Protein AF-Q04GG6-F1 (afdb_monomer_lite)

pLDDT: mean 87.74, std 11.29, range [48.94, 98.38]

InterPro domains:
  IPR039532 Transcriptional regulator TetR, C-terminal, Firmicutes type [PF14278] (41-110)

Foldseek 3Di:
DALVVVLVVDVADEQLRSQLRVLVVCLVCVVVLVVCVVVVVLVVQLVVQLVVLLVCLCSRNYPLVPDPLNPDSVSSSVLSNVSSVVSNVCSVVVVPDRSSVSSVVSCVVVVPD

Sequence (113 aa):
MSYLNLALNNRHIDFTQLMTAYFQIMGDHATETLLLIHAGLFDVLISAFRKVYVFLAQNSYIDSSRTVRGKNQYFANFMAGAVISTEVQWMKQGMEESPREMGIILKQLFRFS

Secondary structure (DSSP, 8-state):
--HHHHHHHSS---HHHHHHHHHHHHHHTHHHHHHHHHTT-HHHHHHHHHHHHHHHHHTTSSTTTTSTTTT-HHHHHHHHHHHHHHHHHHHHTT--S-HHHHHHHHHHHHT--

Structure (mmCIF, N/CA/C/O backbone):
data_AF-Q04GG6-F1
#
_entry.id   AF-Q04GG6-F1
#
loop_
_atom_site.group_PDB
_atom_site.id
_atom_site.type_symbol
_atom_site.label_atom_id
_atom_site.label_alt_id
_atom_site.label_comp_id
_atom_site.label_asym_id
_atom_site.label_entity_id
_atom_site.label_seq_id
_atom_site.pdbx_PDB_ins_code
_atom_site.Cartn_x
_atom_site.Cartn_y
_atom_site.Cartn_z
_atom_site.occupancy
_atom_site.B_iso_or_equiv
_atom_site.auth_seq_id
_atom_site.auth_comp_id
_atom_site.auth_asym_id
_atom_site.auth_atom_id
_atom_site.pdbx_PDB_model_num
ATOM 1 N N . MET A 1 1 ? -12.746 -3.748 -9.248 1.00 48.94 1 MET A N 1
ATOM 2 C CA . MET A 1 1 ? -11.695 -3.992 -10.273 1.00 48.94 1 MET A CA 1
ATOM 3 C C . MET A 1 1 ? -10.394 -4.268 -9.535 1.00 48.94 1 MET A C 1
ATOM 5 O O . MET A 1 1 ? -10.011 -3.409 -8.765 1.00 48.94 1 MET A O 1
ATOM 9 N N . SER A 1 2 ? -9.752 -5.433 -9.696 1.00 63.59 2 SER A N 1
ATOM 10 C CA . SER A 1 2 ? -8.482 -5.740 -9.003 1.00 63.59 2 SER A CA 1
ATOM 11 C C . SER A 1 2 ? -7.306 -4.957 -9.608 1.00 63.59 2 SER A C 1
ATOM 13 O O . SER A 1 2 ? -7.268 -4.769 -10.823 1.00 63.59 2 SER A O 1
ATOM 15 N N . TYR A 1 3 ? -6.314 -4.548 -8.809 1.00 68.44 3 TYR A N 1
ATOM 16 C CA . TYR A 1 3 ? -5.100 -3.887 -9.313 1.00 68.44 3 TYR A CA 1
ATOM 17 C C . TYR A 1 3 ? -4.263 -4.807 -10.224 1.00 68.44 3 TYR A C 1
ATOM 19 O O . TYR A 1 3 ? -3.545 -4.326 -11.098 1.00 68.44 3 TYR A O 1
ATOM 27 N N . LEU A 1 4 ? -4.445 -6.130 -10.114 1.00 67.69 4 LEU A N 1
ATOM 28 C CA . LEU A 1 4 ? -3.958 -7.108 -11.094 1.00 67.69 4 LEU A CA 1
ATOM 29 C C . LEU A 1 4 ? -4.609 -6.931 -12.475 1.00 67.69 4 LEU A C 1
ATOM 31 O O . LEU A 1 4 ? -3.919 -7.012 -13.484 1.00 67.69 4 LEU A O 1
ATOM 35 N N . ASN A 1 5 ? -5.915 -6.650 -12.540 1.00 67.50 5 ASN A N 1
ATOM 36 C CA . ASN A 1 5 ? -6.617 -6.471 -13.817 1.00 67.50 5 ASN A CA 1
ATOM 37 C C . ASN A 1 5 ? -6.161 -5.198 -14.529 1.00 67.50 5 ASN A C 1
ATOM 39 O O . ASN A 1 5 ? -6.049 -5.185 -15.751 1.00 67.50 5 ASN A O 1
ATOM 43 N N . LEU A 1 6 ? -5.869 -4.138 -13.771 1.00 64.06 6 LEU A N 1
ATOM 44 C CA . LEU A 1 6 ? -5.255 -2.941 -14.335 1.00 64.06 6 LEU A CA 1
ATOM 45 C C . LEU A 1 6 ? -3.904 -3.289 -14.967 1.00 64.06 6 LEU A C 1
ATOM 47 O O . LEU A 1 6 ? -3.674 -2.926 -16.119 1.00 64.06 6 LEU A O 1
ATOM 51 N N . ALA A 1 7 ? -3.046 -4.025 -14.249 1.00 61.06 7 ALA A N 1
ATOM 52 C CA . ALA A 1 7 ? -1.720 -4.413 -14.737 1.00 61.06 7 ALA A CA 1
ATOM 53 C C . ALA A 1 7 ? -1.765 -5.330 -15.962 1.00 61.06 7 ALA A C 1
ATOM 55 O O . ALA A 1 7 ? -0.908 -5.232 -16.826 1.00 61.06 7 ALA A O 1
ATOM 56 N N . LEU A 1 8 ? -2.769 -6.198 -16.072 1.00 66.38 8 LEU A N 1
ATOM 57 C CA . LEU A 1 8 ? -2.922 -7.064 -17.242 1.00 66.38 8 LEU A CA 1
ATOM 58 C C . LEU A 1 8 ? -3.427 -6.306 -18.479 1.00 66.38 8 LEU A C 1
ATOM 60 O O . LEU A 1 8 ? -3.106 -6.689 -19.602 1.00 66.38 8 LEU A O 1
ATOM 64 N N . ASN A 1 9 ? -4.189 -5.227 -18.287 1.00 67.06 9 ASN A N 1
ATOM 65 C CA . ASN A 1 9 ? -4.747 -4.434 -19.384 1.00 67.06 9 ASN A CA 1
ATOM 66 C C . ASN A 1 9 ? -3.792 -3.340 -19.892 1.00 67.06 9 ASN A C 1
ATOM 68 O O . ASN A 1 9 ? -3.879 -2.945 -21.053 1.00 67.06 9 ASN A O 1
ATOM 72 N N . ASN A 1 10 ? -2.866 -2.866 -19.054 1.00 61.09 10 ASN A N 1
ATOM 73 C CA . ASN A 1 10 ? -1.856 -1.871 -19.413 1.00 61.09 10 ASN A CA 1
ATOM 74 C C . ASN A 1 10 ? -0.466 -2.515 -19.459 1.00 61.09 10 ASN A C 1
ATOM 76 O O . ASN A 1 10 ? -0.045 -3.142 -18.498 1.00 61.09 10 ASN A O 1
ATOM 80 N N . ARG A 1 11 ? 0.302 -2.308 -20.541 1.00 67.44 11 ARG A N 1
ATOM 81 C CA . ARG A 1 11 ? 1.667 -2.872 -20.662 1.00 67.44 11 ARG A CA 1
ATOM 82 C C . ARG A 1 11 ? 2.638 -2.380 -19.581 1.00 67.44 11 ARG A C 1
ATOM 84 O O . ARG A 1 11 ? 3.682 -2.995 -19.403 1.00 67.44 11 ARG A O 1
ATOM 91 N N . HIS A 1 12 ? 2.308 -1.279 -18.909 1.00 77.94 12 HIS A N 1
ATOM 92 C CA . HIS A 1 12 ? 3.107 -0.679 -17.850 1.00 77.94 12 HIS A CA 1
ATOM 93 C C . HIS A 1 12 ? 2.222 0.173 -16.940 1.00 77.94 12 HIS A C 1
ATOM 95 O O . HIS A 1 12 ? 1.389 0.929 -17.442 1.00 77.94 12 HIS A O 1
ATOM 101 N N . ILE A 1 13 ? 2.400 0.059 -15.627 1.00 84.25 13 ILE A N 1
ATOM 102 C CA . ILE A 1 13 ? 1.686 0.839 -14.613 1.00 84.25 13 ILE A CA 1
ATOM 103 C C . ILE A 1 13 ? 2.702 1.554 -13.731 1.00 84.25 13 ILE A C 1
ATOM 105 O O . ILE A 1 13 ? 3.648 0.943 -13.230 1.00 84.25 13 ILE A O 1
ATOM 109 N N . ASP A 1 14 ? 2.497 2.853 -13.510 1.00 86.38 14 ASP A N 1
ATOM 110 C CA . ASP A 1 14 ? 3.330 3.596 -12.569 1.00 86.38 14 ASP A CA 1
ATOM 111 C C . ASP A 1 14 ? 2.971 3.267 -11.106 1.00 86.38 14 ASP A C 1
ATOM 113 O O . ASP A 1 14 ? 1.874 2.808 -10.778 1.00 86.38 14 ASP A O 1
ATOM 117 N N . PHE A 1 15 ? 3.907 3.500 -10.186 1.00 87.62 15 PHE A N 1
ATOM 118 C CA . PHE A 1 15 ? 3.712 3.139 -8.781 1.00 87.62 15 PHE A CA 1
ATOM 119 C C . PHE A 1 15 ? 2.504 3.841 -8.131 1.00 87.62 15 PHE A C 1
ATOM 121 O O . PHE A 1 15 ? 1.804 3.232 -7.320 1.00 87.62 15 PHE A O 1
ATOM 128 N N . THR A 1 16 ? 2.220 5.093 -8.504 1.00 92.00 16 THR A N 1
ATOM 129 C CA . THR A 1 16 ? 1.068 5.839 -7.980 1.00 92.00 16 THR A CA 1
ATOM 130 C C . THR A 1 16 ? -0.235 5.190 -8.426 1.00 92.00 16 THR A C 1
ATOM 132 O O . THR A 1 16 ? -1.133 5.018 -7.607 1.00 92.00 16 THR A O 1
ATOM 135 N N . GLN A 1 17 ? -0.350 4.800 -9.695 1.00 91.19 17 GLN A N 1
ATOM 136 C CA . GLN A 1 17 ? -1.523 4.108 -10.233 1.00 91.19 17 GLN A CA 1
ATOM 137 C C . GLN A 1 17 ? -1.748 2.757 -9.550 1.00 91.19 17 GLN A C 1
ATOM 139 O O . GLN A 1 17 ? -2.878 2.445 -9.168 1.00 91.19 17 GLN A O 1
ATOM 144 N N . LEU A 1 18 ? -0.677 1.981 -9.347 1.00 90.75 18 LEU A N 1
ATOM 145 C CA . LEU A 1 18 ? -0.749 0.705 -8.637 1.00 90.75 18 LEU A CA 1
ATOM 146 C C . LEU A 1 18 ? -1.296 0.896 -7.216 1.00 90.75 18 LEU A C 1
ATOM 148 O O . LEU A 1 18 ? -2.233 0.206 -6.818 1.00 90.75 18 LEU A O 1
ATOM 152 N N . MET A 1 19 ? -0.728 1.840 -6.463 1.00 94.38 19 MET A N 1
ATOM 153 C CA . MET A 1 19 ? -1.168 2.119 -5.096 1.00 94.38 19 MET A CA 1
ATOM 154 C C . MET A 1 19 ? -2.565 2.742 -5.054 1.00 94.38 19 MET A C 1
ATOM 156 O O . MET A 1 19 ? -3.357 2.376 -4.198 1.00 94.38 19 MET A O 1
ATOM 160 N N . THR A 1 20 ? -2.930 3.586 -6.019 1.00 95.12 20 THR A N 1
ATOM 161 C CA . THR A 1 20 ? -4.298 4.124 -6.122 1.00 95.12 20 THR A CA 1
ATOM 162 C C . THR A 1 20 ? -5.315 2.993 -6.238 1.00 95.12 20 THR A C 1
ATOM 164 O O . THR A 1 20 ? -6.297 2.954 -5.502 1.00 95.12 20 THR A O 1
ATOM 167 N N . ALA A 1 21 ? -5.063 2.034 -7.130 1.00 93.25 21 ALA A N 1
ATOM 168 C CA . ALA A 1 21 ? -5.939 0.883 -7.296 1.00 93.25 21 ALA A CA 1
ATOM 169 C C . ALA A 1 21 ? -5.971 -0.006 -6.048 1.00 93.25 21 ALA A C 1
ATOM 171 O O . ALA A 1 21 ? -7.035 -0.486 -5.664 1.00 93.25 21 ALA A O 1
ATOM 172 N N . TYR A 1 22 ? -4.815 -0.208 -5.413 1.00 94.88 22 TYR A N 1
ATOM 173 C CA . TYR A 1 22 ? -4.703 -0.961 -4.171 1.00 94.88 22 TYR A CA 1
ATOM 174 C C . TYR A 1 22 ? -5.569 -0.364 -3.054 1.00 94.88 22 TYR A C 1
ATOM 176 O O . TYR A 1 22 ? -6.439 -1.053 -2.529 1.00 94.88 22 TYR A O 1
ATOM 184 N N . PHE A 1 23 ? -5.376 0.920 -2.741 1.00 96.81 23 PHE A N 1
ATOM 185 C CA . PHE A 1 23 ? -6.108 1.607 -1.676 1.00 96.81 23 PHE A CA 1
ATOM 186 C C . PHE A 1 23 ? -7.602 1.730 -1.983 1.00 96.81 23 PHE A C 1
ATOM 188 O O . PHE A 1 23 ? -8.404 1.667 -1.060 1.00 96.81 23 PHE A O 1
ATOM 195 N N . GLN A 1 24 ? -7.999 1.817 -3.258 1.00 96.31 24 GLN A N 1
ATOM 196 C CA . GLN A 1 24 ? -9.414 1.762 -3.629 1.00 96.31 24 GLN A CA 1
ATOM 197 C C . GLN A 1 24 ? -10.043 0.427 -3.210 1.00 96.31 24 GLN A C 1
ATOM 199 O O . GLN A 1 24 ? -11.052 0.415 -2.518 1.00 96.31 24 GLN A O 1
ATOM 204 N N . ILE A 1 25 ? -9.425 -0.697 -3.586 1.00 94.31 25 ILE A N 1
ATOM 205 C CA . ILE A 1 25 ? -9.947 -2.035 -3.264 1.00 94.31 25 ILE A CA 1
ATOM 206 C C . ILE A 1 25 ? -9.946 -2.271 -1.757 1.00 94.31 25 ILE A C 1
ATOM 208 O O . ILE A 1 25 ? -10.891 -2.841 -1.226 1.00 94.31 25 ILE A O 1
ATOM 212 N N . MET A 1 26 ? -8.886 -1.852 -1.070 1.00 94.88 26 MET A N 1
ATOM 213 C CA . MET A 1 26 ? -8.804 -2.021 0.376 1.00 94.88 26 MET A CA 1
ATOM 214 C C . MET A 1 26 ? -9.822 -1.145 1.103 1.00 94.88 26 MET A C 1
ATOM 216 O O . MET A 1 26 ? -10.424 -1.612 2.061 1.00 94.88 26 MET A O 1
ATOM 220 N N . GLY A 1 27 ? -10.092 0.068 0.614 1.00 95.94 27 GLY A N 1
ATOM 221 C CA . GLY A 1 27 ? -11.171 0.907 1.132 1.00 95.94 27 GLY A CA 1
ATOM 222 C C . GLY A 1 27 ? -12.552 0.275 0.950 1.00 95.94 27 GLY A C 1
ATOM 223 O O . GLY A 1 27 ? -13.334 0.231 1.898 1.00 95.94 27 GLY A O 1
ATOM 224 N N . ASP A 1 28 ? -12.815 -0.309 -0.225 1.00 95.81 28 ASP A N 1
ATOM 225 C CA . ASP A 1 28 ? -14.067 -1.025 -0.518 1.00 95.81 28 ASP A CA 1
ATOM 226 C C . ASP A 1 28 ? -14.275 -2.259 0.394 1.00 95.81 28 ASP A C 1
ATOM 228 O O . ASP A 1 28 ? -15.405 -2.710 0.575 1.00 95.81 28 ASP A O 1
ATOM 232 N N . HIS A 1 29 ? -13.195 -2.791 0.984 1.00 95.06 29 HIS A N 1
ATOM 233 C CA . HIS A 1 29 ? -13.179 -3.974 1.855 1.00 95.06 29 HIS A CA 1
ATOM 234 C C . HIS A 1 29 ? -12.608 -3.692 3.256 1.00 95.06 29 HIS A C 1
ATOM 236 O O . HIS A 1 29 ? -12.086 -4.589 3.923 1.00 95.06 29 HIS A O 1
ATOM 242 N N . ALA A 1 30 ? -12.672 -2.440 3.724 1.00 95.56 30 ALA A N 1
ATOM 243 C CA . ALA A 1 30 ? -11.977 -2.027 4.944 1.00 95.56 30 ALA A CA 1
ATOM 244 C C . ALA A 1 30 ? -12.447 -2.799 6.188 1.00 95.56 30 ALA A C 1
ATOM 246 O O . ALA A 1 30 ? -11.647 -3.116 7.070 1.00 95.56 30 ALA A O 1
ATOM 247 N N . THR A 1 31 ? -13.736 -3.147 6.254 1.00 94.88 31 THR A N 1
ATOM 248 C CA . THR A 1 31 ? -14.299 -3.895 7.388 1.00 94.88 31 THR A CA 1
ATOM 249 C C . THR A 1 31 ? -13.740 -5.315 7.433 1.00 94.88 31 THR A C 1
ATOM 251 O O . THR A 1 31 ? -13.278 -5.766 8.481 1.00 94.88 31 THR A O 1
ATOM 254 N N . GLU A 1 32 ? -13.720 -6.011 6.299 1.00 94.88 32 GLU A N 1
ATOM 255 C CA . GLU A 1 32 ? -13.152 -7.349 6.164 1.00 94.88 32 GLU A CA 1
ATOM 256 C C . GLU A 1 32 ? -11.651 -7.347 6.454 1.00 94.88 32 GLU A C 1
ATOM 258 O O . GLU A 1 32 ? -11.164 -8.200 7.199 1.00 94.88 32 GLU A O 1
ATOM 263 N N . THR A 1 33 ? -10.917 -6.363 5.934 1.00 93.44 33 THR A N 1
ATOM 264 C CA . THR A 1 33 ? -9.481 -6.239 6.189 1.00 93.44 33 THR A CA 1
ATOM 265 C C . THR A 1 33 ? -9.189 -6.023 7.675 1.00 93.44 33 THR A C 1
ATOM 267 O O . THR A 1 33 ? -8.334 -6.711 8.240 1.00 93.44 33 THR A O 1
ATOM 270 N N . LEU A 1 34 ? -9.927 -5.139 8.354 1.00 94.25 34 LEU A N 1
ATOM 271 C CA . LEU A 1 34 ? -9.781 -4.924 9.798 1.00 94.25 34 LEU A CA 1
ATOM 272 C C . LEU A 1 34 ? -10.131 -6.174 10.617 1.00 94.25 34 LEU A C 1
ATOM 274 O O . LEU A 1 34 ? -9.440 -6.472 11.594 1.00 94.25 34 LEU A O 1
ATOM 278 N N . LEU A 1 35 ? -11.141 -6.949 10.206 1.00 96.00 35 LEU A N 1
ATOM 279 C CA . LEU A 1 35 ? -11.466 -8.233 10.836 1.00 96.00 35 LEU A CA 1
ATOM 280 C C . LEU A 1 35 ? -10.310 -9.235 10.722 1.00 96.00 35 LEU A C 1
ATOM 282 O O . LEU A 1 35 ? -9.957 -9.869 11.717 1.00 96.00 35 LEU A O 1
ATOM 286 N N . LEU A 1 36 ? -9.682 -9.351 9.547 1.00 94.62 36 LEU A N 1
ATOM 287 C CA . LEU A 1 36 ? -8.508 -10.212 9.357 1.00 94.62 36 LEU A CA 1
ATOM 288 C C . LEU A 1 36 ? -7.346 -9.787 10.265 1.00 94.62 36 LEU A C 1
ATOM 290 O O . LEU A 1 36 ? -6.685 -10.634 10.869 1.00 94.62 36 LEU A O 1
ATOM 294 N N . ILE A 1 37 ? -7.121 -8.480 10.416 1.00 93.19 37 ILE A N 1
ATOM 295 C CA . ILE A 1 3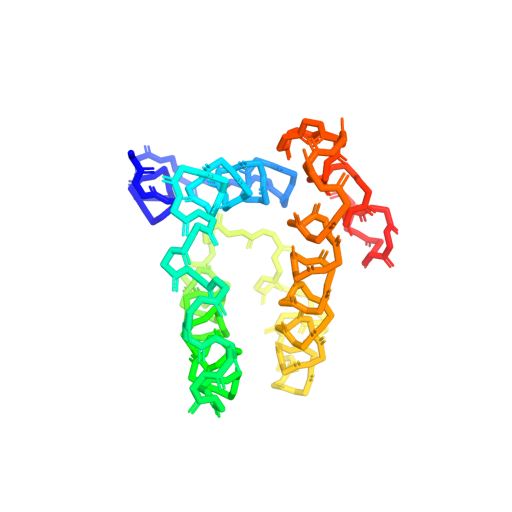7 ? -6.085 -7.939 11.305 1.00 93.19 37 ILE A CA 1
ATOM 296 C C . ILE A 1 37 ? -6.384 -8.292 12.765 1.00 93.19 37 ILE A C 1
ATOM 298 O O . ILE A 1 37 ? -5.496 -8.772 13.470 1.00 93.19 37 ILE A O 1
ATOM 302 N N . HIS A 1 38 ? -7.627 -8.110 13.218 1.00 94.25 38 HIS A N 1
ATOM 303 C CA . HIS A 1 38 ? -8.041 -8.469 14.578 1.00 94.25 38 HIS A CA 1
ATOM 304 C C . HIS A 1 38 ? -7.960 -9.977 14.846 1.00 94.25 38 HIS A C 1
ATOM 306 O O . HIS A 1 38 ? -7.689 -10.383 15.974 1.00 94.25 38 HIS A O 1
ATOM 312 N N . ALA A 1 39 ? -8.120 -10.805 13.813 1.00 96.56 39 ALA A N 1
ATOM 313 C CA . ALA A 1 39 ? -7.921 -12.250 13.882 1.00 96.56 39 ALA A CA 1
ATOM 314 C C . ALA A 1 39 ? -6.436 -12.676 13.883 1.00 96.56 39 ALA A C 1
ATOM 316 O O . ALA A 1 39 ? -6.143 -13.870 13.862 1.00 96.56 39 ALA A O 1
ATOM 317 N N . GLY A 1 40 ? -5.487 -11.731 13.888 1.00 95.12 40 GLY A N 1
ATOM 318 C CA . GLY A 1 40 ? -4.051 -12.021 13.886 1.00 95.12 40 GLY A CA 1
ATOM 319 C C . GLY A 1 40 ? -3.492 -12.408 12.514 1.00 95.12 40 GLY A C 1
ATOM 320 O O . GLY A 1 40 ? -2.371 -12.902 12.426 1.00 95.12 40 GLY A O 1
ATOM 321 N N . LEU A 1 41 ? -4.230 -12.167 11.425 1.00 96.62 41 LEU A N 1
ATOM 322 C CA . LEU A 1 41 ? -3.839 -12.550 10.061 1.00 96.62 41 LEU A CA 1
ATOM 323 C C . LEU A 1 41 ? -3.035 -11.459 9.335 1.00 96.62 41 LEU A C 1
ATOM 325 O O . LEU A 1 41 ? -3.000 -11.404 8.106 1.00 96.62 41 LEU A O 1
ATOM 329 N N . PHE A 1 42 ? -2.345 -10.600 10.086 1.00 94.12 42 PHE A N 1
ATOM 330 C CA . PHE A 1 42 ? -1.530 -9.513 9.539 1.00 94.12 42 PHE A CA 1
ATOM 331 C C . PHE A 1 42 ? -0.429 -10.024 8.590 1.00 94.12 42 PHE A C 1
ATOM 333 O O . PHE A 1 42 ? -0.259 -9.507 7.485 1.00 94.12 42 PHE A O 1
ATOM 340 N N . ASP A 1 43 ? 0.252 -11.112 8.962 1.00 94.88 43 ASP A N 1
ATOM 341 C CA . ASP A 1 43 ? 1.293 -11.734 8.130 1.00 94.88 43 ASP A CA 1
ATOM 342 C C . ASP A 1 43 ? 0.745 -12.312 6.817 1.00 94.88 43 ASP A C 1
ATOM 344 O O . ASP A 1 43 ? 1.463 -12.384 5.810 1.00 94.88 43 ASP A O 1
ATOM 348 N N . VAL A 1 44 ? -0.536 -12.701 6.796 1.00 94.94 44 VAL A N 1
ATOM 349 C CA . VAL A 1 44 ? -1.218 -13.164 5.581 1.00 94.94 44 VAL A CA 1
ATOM 350 C C . VAL A 1 44 ? -1.404 -12.000 4.613 1.00 94.94 44 VAL A C 1
ATOM 352 O O . VAL A 1 44 ? -1.094 -12.157 3.431 1.00 94.94 44 VAL A O 1
ATOM 355 N N . LEU A 1 45 ? -1.823 -10.829 5.104 1.00 94.44 45 LEU A N 1
ATOM 356 C CA . LEU A 1 45 ? -1.969 -9.615 4.293 1.00 94.44 45 LEU A CA 1
ATOM 357 C C . LEU A 1 45 ? -0.623 -9.168 3.707 1.00 94.44 45 LEU A C 1
ATOM 359 O O . LEU A 1 45 ? -0.515 -8.977 2.493 1.00 94.44 45 LEU A O 1
ATOM 363 N N . ILE A 1 46 ? 0.433 -9.123 4.531 1.00 95.31 46 ILE A N 1
ATOM 364 C CA . ILE A 1 46 ? 1.803 -8.832 4.068 1.00 95.31 46 ILE A CA 1
ATOM 365 C C . ILE A 1 46 ? 2.225 -9.822 2.985 1.00 95.31 46 ILE A C 1
ATOM 367 O O . ILE A 1 46 ? 2.726 -9.433 1.926 1.00 95.31 46 ILE A O 1
ATOM 371 N N . SER A 1 47 ? 2.026 -11.117 3.232 1.00 94.56 47 SER A N 1
ATOM 372 C CA . SER A 1 47 ? 2.424 -12.164 2.295 1.00 94.56 47 SER A CA 1
ATOM 373 C C . SER A 1 47 ? 1.657 -12.085 0.977 1.00 94.56 47 SER A C 1
ATOM 375 O O . SER A 1 47 ? 2.256 -12.297 -0.080 1.00 94.56 47 SER A O 1
ATOM 377 N N . ALA A 1 48 ? 0.360 -11.779 1.023 1.00 93.06 48 ALA A N 1
ATOM 378 C CA . ALA A 1 48 ? -0.484 -11.622 -0.154 1.00 93.06 48 ALA A CA 1
ATOM 379 C C . ALA A 1 48 ? -0.033 -10.425 -0.998 1.00 93.06 48 ALA A C 1
ATOM 381 O O . ALA A 1 48 ? 0.286 -10.604 -2.177 1.00 93.06 48 ALA A O 1
ATOM 382 N N . PHE A 1 49 ? 0.099 -9.244 -0.386 1.00 94.00 49 PHE A N 1
ATOM 383 C CA . PHE A 1 49 ? 0.588 -8.047 -1.069 1.00 94.00 49 PHE A CA 1
ATOM 384 C C . PHE A 1 49 ? 1.959 -8.288 -1.702 1.00 94.00 49 PHE A C 1
ATOM 386 O O . PHE A 1 49 ? 2.163 -8.038 -2.892 1.00 94.00 49 PHE A O 1
ATOM 393 N N . ARG A 1 50 ? 2.897 -8.848 -0.929 1.00 93.06 50 ARG A N 1
ATOM 394 C CA . ARG A 1 50 ? 4.255 -9.121 -1.400 1.00 93.06 50 ARG A CA 1
ATOM 395 C C . ARG A 1 50 ? 4.264 -10.024 -2.627 1.00 93.06 50 ARG A C 1
ATOM 397 O O . ARG A 1 50 ? 4.997 -9.742 -3.573 1.00 93.06 50 ARG A O 1
ATOM 404 N N . LYS A 1 51 ? 3.486 -11.112 -2.613 1.00 91.94 51 LYS A N 1
ATOM 405 C CA . LYS A 1 51 ? 3.406 -12.043 -3.749 1.00 91.94 51 LYS A CA 1
ATOM 406 C C . LYS A 1 51 ? 2.973 -11.314 -5.016 1.00 91.94 51 LYS A C 1
ATOM 408 O O . LYS A 1 51 ? 3.596 -11.506 -6.057 1.00 91.94 51 LYS A O 1
ATOM 413 N N . VAL A 1 52 ? 1.965 -10.448 -4.918 1.00 89.88 52 VAL A N 1
ATOM 414 C CA . VAL A 1 52 ? 1.500 -9.686 -6.078 1.00 89.88 52 VAL A CA 1
ATOM 415 C C . VAL A 1 52 ? 2.534 -8.654 -6.523 1.00 89.88 52 VAL A C 1
ATOM 417 O O . VAL A 1 52 ? 2.852 -8.592 -7.706 1.00 89.88 52 VAL A O 1
ATOM 420 N N . TYR A 1 53 ? 3.122 -7.891 -5.601 1.00 88.38 53 TYR A N 1
ATOM 421 C CA . TYR A 1 53 ? 4.160 -6.916 -5.938 1.00 88.38 53 TYR A CA 1
ATOM 422 C C . TYR A 1 53 ? 5.358 -7.565 -6.652 1.00 88.38 53 TYR A C 1
ATOM 424 O O . TYR A 1 53 ? 5.805 -7.075 -7.689 1.00 88.38 53 TYR A O 1
ATOM 432 N N . VAL A 1 54 ? 5.851 -8.698 -6.138 1.00 88.50 54 VAL A N 1
ATOM 433 C CA . VAL A 1 54 ? 6.953 -9.451 -6.759 1.00 88.50 54 VAL A CA 1
ATOM 434 C C . VAL A 1 54 ? 6.558 -9.957 -8.143 1.00 88.50 54 VAL A C 1
ATOM 436 O O . VAL A 1 54 ? 7.350 -9.829 -9.074 1.00 88.50 54 VAL A O 1
ATOM 439 N N . PHE A 1 55 ? 5.338 -10.476 -8.303 1.00 87.81 55 PHE A N 1
ATOM 440 C CA . PHE A 1 55 ? 4.831 -10.901 -9.606 1.00 87.81 55 PHE A CA 1
ATOM 441 C C . PHE A 1 55 ? 4.822 -9.744 -10.616 1.00 87.81 55 PHE A C 1
ATOM 443 O O . PHE A 1 55 ? 5.330 -9.895 -11.729 1.00 87.81 55 PHE A O 1
ATOM 450 N N . LEU A 1 56 ? 4.304 -8.577 -10.224 1.00 85.75 56 LEU A N 1
ATOM 451 C CA . LEU A 1 56 ? 4.256 -7.392 -11.082 1.00 85.75 56 LEU A CA 1
ATOM 452 C C . LEU A 1 56 ? 5.659 -6.901 -11.458 1.00 85.75 56 LEU A C 1
ATOM 454 O O . LEU A 1 56 ? 5.912 -6.581 -12.620 1.00 85.75 56 LEU A O 1
ATOM 458 N N . ALA A 1 57 ? 6.585 -6.899 -10.497 1.00 83.94 57 ALA A N 1
ATOM 459 C CA . ALA A 1 57 ? 7.975 -6.522 -10.719 1.00 83.94 57 ALA A CA 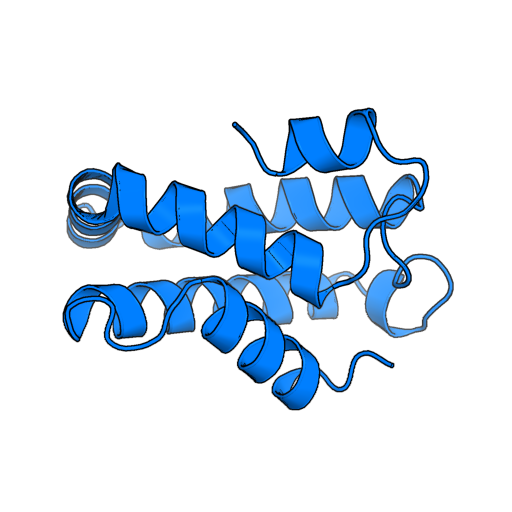1
ATOM 460 C C . ALA A 1 57 ? 8.686 -7.485 -11.681 1.00 83.94 57 ALA A C 1
ATOM 462 O O . ALA A 1 57 ? 9.305 -7.049 -12.646 1.00 83.94 57 ALA A O 1
ATOM 463 N N . GLN A 1 58 ? 8.592 -8.798 -11.462 1.00 84.50 58 GLN A N 1
ATOM 464 C CA . GLN A 1 58 ? 9.279 -9.797 -12.291 1.00 84.50 58 GLN A CA 1
ATOM 465 C C . GLN A 1 58 ? 8.794 -9.792 -13.744 1.00 84.50 58 GLN A C 1
ATOM 467 O O . GLN A 1 58 ? 9.591 -9.982 -14.659 1.00 84.50 58 GLN A O 1
ATOM 472 N N . ASN A 1 59 ? 7.508 -9.515 -13.958 1.00 84.38 59 ASN A N 1
ATOM 473 C CA . ASN A 1 59 ? 6.910 -9.447 -15.290 1.00 84.38 59 ASN A CA 1
ATOM 474 C C . ASN A 1 59 ? 7.005 -8.052 -15.934 1.00 84.38 59 ASN A C 1
ATOM 476 O O . ASN A 1 59 ? 6.450 -7.836 -17.005 1.00 84.38 59 ASN A O 1
ATOM 480 N N . SER A 1 60 ? 7.742 -7.114 -15.323 1.00 80.75 60 SER A N 1
ATOM 481 C CA . SER A 1 60 ? 7.937 -5.744 -15.826 1.00 80.75 60 SER A CA 1
ATOM 482 C C . SER A 1 60 ? 6.645 -4.942 -16.020 1.00 80.75 60 SER A C 1
ATOM 484 O O . SER A 1 60 ? 6.623 -4.017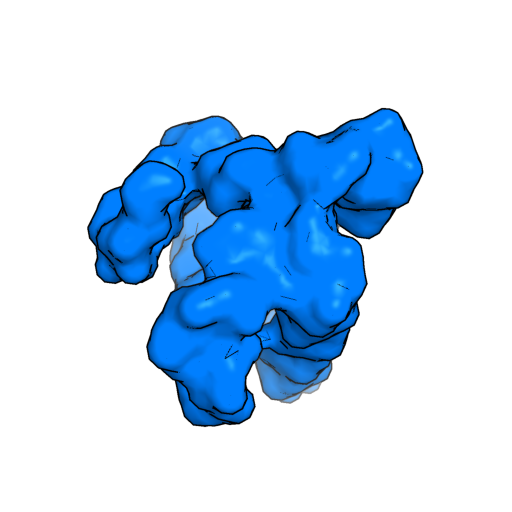 -16.822 1.00 80.75 60 SER A O 1
ATOM 486 N N . TYR A 1 61 ? 5.592 -5.251 -15.256 1.00 81.06 61 TYR A N 1
ATOM 487 C CA . TYR A 1 61 ? 4.374 -4.433 -15.224 1.00 81.06 61 TYR A CA 1
ATOM 488 C C . TYR A 1 61 ? 4.567 -3.123 -14.448 1.00 81.06 61 TYR A C 1
ATOM 490 O O . TYR A 1 61 ? 3.738 -2.225 -14.554 1.00 81.06 61 TYR A O 1
ATOM 498 N N . ILE A 1 62 ? 5.638 -3.025 -13.652 1.00 78.12 62 ILE A N 1
ATOM 499 C CA . ILE A 1 62 ? 6.028 -1.836 -12.890 1.00 78.12 62 ILE A CA 1
ATOM 500 C C . ILE A 1 62 ? 7.529 -1.560 -13.043 1.00 78.12 62 ILE A C 1
ATOM 502 O O . ILE A 1 62 ? 8.336 -2.491 -13.153 1.00 78.12 62 ILE A O 1
ATOM 506 N N . ASP A 1 63 ? 7.915 -0.282 -12.964 1.00 71.75 63 ASP A N 1
ATOM 507 C CA . ASP A 1 63 ? 9.296 0.230 -13.099 1.00 71.75 63 ASP A CA 1
ATOM 508 C C . ASP A 1 63 ? 10.219 -0.094 -11.905 1.00 71.75 63 ASP A C 1
ATOM 510 O O . ASP A 1 63 ? 11.044 0.702 -11.460 1.00 71.75 63 ASP A O 1
ATOM 514 N N . SER A 1 64 ? 10.110 -1.300 -11.352 1.00 69.38 64 SER A N 1
ATOM 515 C CA . SER A 1 64 ? 11.011 -1.786 -10.308 1.00 69.38 64 SER A CA 1
ATOM 516 C C . SER A 1 64 ? 11.965 -2.869 -10.816 1.00 69.38 64 SER A C 1
ATOM 518 O O . SER A 1 64 ? 13.074 -2.968 -10.288 1.00 69.38 64 SER A O 1
ATOM 52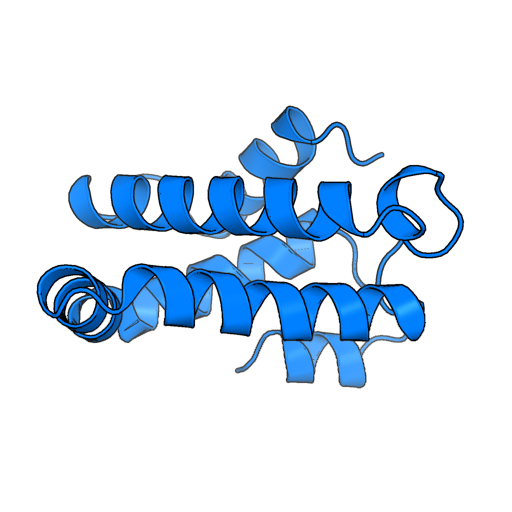0 N N . SER A 1 65 ? 11.616 -3.607 -11.880 1.00 62.62 65 SER A N 1
ATOM 521 C CA . SER A 1 65 ? 12.315 -4.825 -12.344 1.00 62.62 65 SER A CA 1
ATOM 522 C C . SER A 1 65 ? 13.811 -4.642 -12.638 1.00 62.62 65 SER A C 1
ATOM 524 O O . SER A 1 65 ? 14.627 -5.537 -12.399 1.00 62.62 65 SER A O 1
ATOM 526 N N . ARG A 1 66 ? 14.198 -3.456 -13.123 1.00 66.12 66 ARG A N 1
ATOM 527 C CA . ARG A 1 66 ? 15.587 -3.124 -13.490 1.00 66.12 66 ARG A CA 1
ATOM 528 C C . ARG A 1 66 ? 16.376 -2.440 -12.374 1.00 66.12 66 ARG A C 1
ATOM 530 O O . ARG A 1 66 ? 17.582 -2.257 -12.510 1.00 66.12 66 ARG A O 1
ATOM 537 N N . THR A 1 67 ? 15.725 -2.089 -11.270 1.00 73.62 67 THR A N 1
ATOM 538 C CA . THR A 1 67 ? 16.345 -1.356 -10.160 1.00 73.62 67 THR A CA 1
ATOM 539 C C . THR A 1 67 ? 16.980 -2.305 -9.139 1.00 73.62 67 THR A C 1
ATOM 541 O O . THR A 1 67 ? 16.552 -3.449 -8.977 1.00 73.62 67 THR A O 1
ATOM 544 N N . VAL A 1 68 ? 17.973 -1.816 -8.381 1.00 74.69 68 VAL A N 1
ATOM 545 C CA . VAL A 1 68 ? 18.557 -2.550 -7.234 1.00 74.69 68 VAL A CA 1
ATOM 546 C C . VAL A 1 68 ? 17.468 -2.961 -6.237 1.00 74.69 68 VAL A C 1
ATOM 548 O O . VAL A 1 68 ? 17.518 -4.044 -5.662 1.00 74.69 68 VAL A O 1
ATOM 551 N N . ARG A 1 69 ? 16.44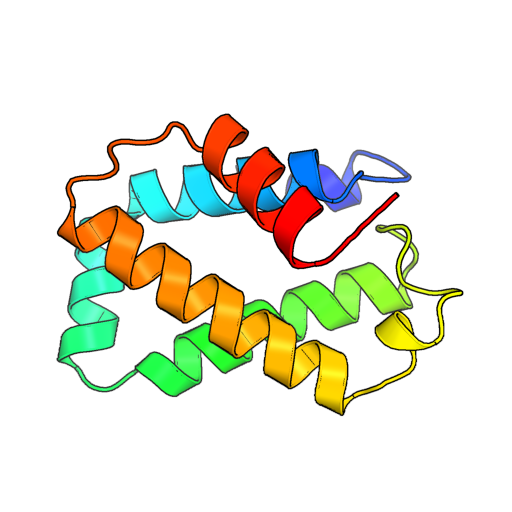6 -2.114 -6.081 1.00 76.25 69 ARG A N 1
ATOM 552 C CA . ARG A 1 69 ? 15.281 -2.352 -5.228 1.00 76.25 69 ARG A CA 1
ATOM 553 C C . ARG A 1 69 ? 14.425 -3.518 -5.715 1.00 76.25 69 ARG A C 1
ATOM 555 O O . ARG A 1 69 ? 14.129 -4.405 -4.926 1.00 76.25 69 ARG A O 1
ATOM 562 N N . GLY A 1 70 ? 14.061 -3.560 -6.997 1.00 71.88 70 GLY A N 1
ATOM 563 C CA . GLY A 1 70 ? 13.216 -4.638 -7.527 1.00 71.88 70 GLY A CA 1
ATOM 564 C C . GLY A 1 70 ? 13.903 -6.001 -7.589 1.00 71.88 70 GLY A C 1
ATOM 565 O O . GLY A 1 70 ? 13.221 -7.019 -7.550 1.00 71.88 70 GLY A O 1
ATOM 566 N N . LYS A 1 71 ? 15.241 -6.042 -7.610 1.00 74.38 71 LYS A N 1
ATOM 567 C CA . LYS A 1 71 ? 16.017 -7.291 -7.504 1.00 74.38 71 LYS A CA 1
ATOM 568 C C . LYS A 1 71 ? 16.262 -7.745 -6.060 1.00 74.38 71 LYS A C 1
ATOM 570 O O . LYS A 1 71 ? 16.747 -8.853 -5.848 1.00 74.38 71 LYS A O 1
ATOM 575 N N . ASN A 1 72 ? 15.954 -6.913 -5.064 1.00 83.19 72 ASN A N 1
ATOM 576 C CA . ASN A 1 72 ? 16.229 -7.207 -3.662 1.00 83.19 72 ASN A CA 1
ATOM 577 C C . ASN A 1 72 ? 14.991 -7.794 -2.962 1.00 83.19 72 ASN A C 1
ATOM 579 O O . ASN A 1 72 ? 14.010 -7.100 -2.700 1.00 83.19 72 ASN A O 1
ATOM 583 N N . GLN A 1 73 ? 15.067 -9.072 -2.585 1.00 79.69 73 GLN A N 1
ATOM 584 C CA . GLN A 1 73 ? 13.988 -9.770 -1.875 1.00 79.69 73 GLN A CA 1
ATOM 585 C C . GLN A 1 73 ? 13.615 -9.135 -0.523 1.00 79.69 73 GLN A C 1
ATOM 587 O O . GLN A 1 73 ? 12.447 -9.150 -0.135 1.00 79.69 73 GLN A O 1
ATOM 592 N N . TYR A 1 74 ? 14.577 -8.528 0.178 1.00 88.12 74 TYR A N 1
ATOM 593 C CA . TYR A 1 74 ? 14.324 -7.834 1.441 1.00 88.12 74 TYR A CA 1
ATOM 594 C C . TYR A 1 74 ? 13.596 -6.511 1.221 1.00 88.12 74 TYR A C 1
ATOM 596 O O . TYR A 1 74 ? 12.796 -6.112 2.062 1.00 88.12 74 TYR A O 1
ATOM 604 N N . PHE A 1 75 ? 13.806 -5.861 0.073 1.00 88.56 75 PHE A N 1
ATOM 605 C CA . PHE A 1 75 ? 13.061 -4.655 -0.276 1.00 88.56 75 PHE A CA 1
ATOM 606 C C . PHE A 1 75 ? 11.577 -4.957 -0.507 1.00 88.56 75 PHE A C 1
ATOM 608 O O . PHE A 1 75 ? 10.728 -4.199 -0.049 1.00 88.56 75 PHE A O 1
ATOM 615 N N . ALA A 1 76 ? 11.249 -6.085 -1.145 1.00 89.25 76 ALA A N 1
ATOM 616 C CA . ALA A 1 76 ? 9.858 -6.512 -1.299 1.00 89.25 76 ALA A CA 1
ATOM 617 C C . ALA A 1 76 ? 9.177 -6.780 0.058 1.00 89.25 76 ALA A C 1
ATOM 619 O O . ALA A 1 76 ? 8.027 -6.390 0.247 1.00 89.25 76 ALA A O 1
ATOM 620 N N . ASN A 1 77 ? 9.885 -7.394 1.016 1.00 91.50 77 ASN A N 1
ATOM 621 C CA . ASN A 1 77 ? 9.379 -7.581 2.384 1.00 91.50 77 ASN A CA 1
ATOM 622 C C . ASN A 1 77 ? 9.189 -6.239 3.110 1.00 91.50 77 ASN A C 1
ATOM 624 O O . ASN A 1 77 ? 8.140 -6.007 3.703 1.00 91.50 77 ASN A O 1
ATOM 628 N N . PHE A 1 78 ? 10.191 -5.357 3.041 1.00 92.00 78 PHE A N 1
ATOM 629 C CA . PHE A 1 78 ? 10.148 -4.025 3.646 1.00 92.00 78 PHE A CA 1
ATOM 630 C C . PHE A 1 78 ? 8.970 -3.203 3.114 1.00 92.00 78 PHE A C 1
ATOM 632 O O . PHE A 1 78 ? 8.196 -2.659 3.895 1.00 92.00 78 PHE A O 1
ATOM 639 N N . MET A 1 79 ? 8.800 -3.164 1.789 1.00 91.75 79 MET A N 1
ATOM 640 C CA . MET A 1 79 ? 7.683 -2.469 1.161 1.00 91.75 79 MET A CA 1
ATOM 641 C C . MET A 1 79 ? 6.344 -3.054 1.593 1.00 91.75 79 MET A C 1
ATOM 643 O O . MET A 1 79 ? 5.454 -2.291 1.940 1.00 91.75 79 MET A O 1
ATOM 647 N N . ALA A 1 80 ? 6.195 -4.380 1.583 1.00 94.69 80 ALA A N 1
ATOM 648 C CA . ALA A 1 80 ? 4.940 -5.011 1.973 1.00 94.69 80 ALA A CA 1
ATOM 649 C C . ALA A 1 80 ? 4.561 -4.667 3.418 1.00 94.69 80 ALA A C 1
ATOM 651 O O . ALA A 1 80 ? 3.435 -4.253 3.666 1.00 94.69 80 ALA A O 1
ATOM 652 N N . GLY A 1 81 ? 5.510 -4.759 4.355 1.00 95.81 81 GLY A N 1
ATOM 653 C CA . GLY A 1 81 ? 5.273 -4.369 5.746 1.00 95.81 81 GLY A CA 1
ATOM 654 C C . GLY A 1 81 ? 4.862 -2.903 5.877 1.00 95.81 81 GLY A C 1
ATOM 655 O O . GLY A 1 81 ? 3.871 -2.602 6.538 1.00 95.81 81 GLY A O 1
ATOM 656 N N . ALA A 1 82 ? 5.576 -2.003 5.196 1.00 95.94 82 ALA A N 1
ATOM 657 C CA . ALA A 1 82 ? 5.259 -0.580 5.193 1.00 95.94 82 ALA A CA 1
ATOM 658 C C . ALA A 1 82 ? 3.861 -0.303 4.613 1.00 95.94 82 ALA A C 1
ATOM 660 O O . ALA A 1 82 ? 3.048 0.307 5.300 1.00 95.94 82 ALA A O 1
ATOM 661 N N . VAL A 1 83 ? 3.538 -0.814 3.420 1.00 96.75 83 VAL A N 1
ATOM 662 C CA . VAL A 1 83 ? 2.231 -0.596 2.773 1.00 96.75 83 VAL A CA 1
ATOM 663 C C . VAL A 1 83 ? 1.083 -1.120 3.633 1.00 96.75 83 VAL A C 1
ATOM 665 O O . VAL A 1 83 ? 0.147 -0.366 3.881 1.00 96.75 83 VAL A O 1
ATOM 668 N N . ILE A 1 84 ? 1.174 -2.355 4.144 1.00 96.88 84 ILE A N 1
ATOM 669 C CA . ILE A 1 84 ? 0.122 -2.913 5.004 1.00 96.88 84 ILE A CA 1
ATOM 670 C C . ILE A 1 84 ? -0.012 -2.094 6.291 1.00 96.88 84 ILE A C 1
ATOM 672 O O . ILE A 1 84 ? -1.119 -1.750 6.683 1.00 96.88 84 ILE A O 1
ATOM 676 N N . SER A 1 85 ? 1.091 -1.721 6.948 1.00 96.62 85 SER A N 1
ATOM 677 C CA . SER A 1 85 ? 1.010 -0.910 8.173 1.00 96.62 85 SER A CA 1
ATOM 678 C C . SER A 1 85 ? 0.351 0.455 7.936 1.00 96.62 85 SER A C 1
ATOM 680 O O . SER A 1 85 ? -0.468 0.894 8.744 1.00 96.62 85 SER A O 1
ATOM 682 N N . THR A 1 86 ? 0.654 1.088 6.800 1.00 97.56 86 THR A N 1
ATOM 683 C CA . THR A 1 86 ? 0.061 2.358 6.383 1.00 97.56 86 THR A CA 1
ATOM 684 C C . THR A 1 86 ? -1.423 2.203 6.067 1.00 97.56 86 THR A C 1
ATOM 686 O O . THR A 1 86 ? -2.219 3.027 6.498 1.00 97.56 86 THR A O 1
ATOM 689 N N . GLU A 1 87 ? -1.813 1.137 5.373 1.00 96.88 87 GLU A N 1
ATOM 690 C CA . GLU A 1 87 ? -3.214 0.805 5.113 1.00 96.88 87 GLU A CA 1
ATOM 691 C C . GLU A 1 87 ? -4.012 0.634 6.410 1.00 96.88 87 GLU A C 1
ATOM 693 O O . GLU A 1 87 ? -5.082 1.221 6.549 1.00 96.88 87 GLU A O 1
ATOM 698 N N . VAL A 1 88 ? -3.481 -0.108 7.389 1.00 96.06 88 VAL A N 1
ATOM 699 C CA . VAL A 1 88 ? -4.153 -0.286 8.686 1.00 96.06 88 VAL A CA 1
ATOM 700 C C . VAL A 1 88 ? -4.357 1.052 9.387 1.00 96.06 88 VAL A C 1
ATOM 702 O O . VAL A 1 88 ? -5.420 1.295 9.957 1.00 96.06 88 VAL A O 1
ATOM 705 N N . GLN A 1 89 ? -3.339 1.914 9.377 1.00 96.50 89 GLN A N 1
ATOM 706 C CA . GLN A 1 89 ? -3.443 3.240 9.974 1.00 96.50 89 GLN A CA 1
ATOM 707 C C . GLN A 1 89 ? -4.495 4.091 9.252 1.00 96.50 89 GLN A C 1
ATOM 709 O O . GLN A 1 89 ? -5.376 4.637 9.912 1.00 96.50 89 GLN A O 1
ATOM 714 N N . TRP A 1 90 ? -4.444 4.128 7.922 1.00 97.75 90 TRP A N 1
ATOM 715 C CA . TRP A 1 90 ? -5.393 4.841 7.069 1.00 97.75 90 TRP A CA 1
ATOM 716 C C . TRP A 1 90 ? -6.840 4.398 7.330 1.00 97.75 90 TRP A C 1
ATOM 718 O O . TRP A 1 90 ? -7.708 5.231 7.578 1.00 97.75 90 TRP A O 1
ATOM 728 N N . MET A 1 91 ? -7.099 3.088 7.411 1.00 96.75 91 MET A N 1
ATOM 729 C CA . MET A 1 91 ? -8.423 2.552 7.758 1.00 96.75 91 MET A CA 1
ATOM 730 C C . MET A 1 91 ? -8.877 2.956 9.163 1.00 96.75 91 MET A C 1
ATOM 732 O O . MET A 1 91 ? -10.024 3.356 9.352 1.00 96.75 91 MET A O 1
ATOM 736 N N . LYS A 1 92 ? -7.988 2.876 10.162 1.00 94.12 92 LYS A N 1
ATOM 737 C CA . LYS A 1 92 ? -8.303 3.253 11.553 1.00 94.12 92 LYS A CA 1
ATOM 738 C C . LYS A 1 92 ? -8.612 4.739 11.714 1.00 94.12 92 LYS A C 1
ATOM 740 O O . LYS A 1 92 ? -9.335 5.099 12.638 1.00 94.12 92 LYS A O 1
ATOM 745 N N . GLN A 1 93 ? -8.069 5.577 10.838 1.00 96.00 93 GLN A N 1
ATOM 746 C CA . GLN A 1 93 ? -8.335 7.014 10.795 1.00 96.00 93 GLN A CA 1
ATOM 747 C C . GLN A 1 93 ? -9.588 7.358 9.976 1.00 96.00 93 GLN A C 1
ATOM 749 O O . GLN A 1 93 ? -9.938 8.522 9.862 1.00 96.00 93 GLN A O 1
ATOM 754 N N . GLY A 1 94 ? -10.310 6.364 9.449 1.00 96.44 94 GLY A N 1
ATOM 755 C CA . GLY A 1 94 ? -11.524 6.602 8.668 1.00 96.44 94 GLY A CA 1
ATOM 756 C C . GLY A 1 94 ? -11.257 6.919 7.198 1.00 96.44 94 GLY A C 1
ATOM 757 O O . GLY A 1 94 ? -12.142 7.452 6.537 1.00 96.44 94 GLY A O 1
ATOM 758 N N . MET A 1 95 ? -10.076 6.549 6.688 1.00 97.12 95 MET A N 1
ATOM 759 C CA . MET A 1 95 ? -9.675 6.722 5.291 1.00 97.12 95 MET A CA 1
ATOM 760 C C . MET A 1 95 ? -9.697 8.196 4.850 1.00 97.12 95 MET A C 1
ATOM 762 O O . MET A 1 95 ? -10.298 8.528 3.831 1.00 97.12 95 MET A O 1
ATOM 766 N N . GLU A 1 96 ? -9.075 9.079 5.643 1.00 97.12 96 GLU A N 1
ATOM 767 C CA . GLU A 1 96 ? -9.095 10.537 5.427 1.00 97.12 96 GLU A CA 1
ATOM 768 C C . GLU A 1 96 ? -8.521 10.933 4.059 1.00 97.12 96 GLU A C 1
ATOM 770 O O . GLU A 1 96 ? -9.132 11.720 3.333 1.00 97.12 96 GLU A O 1
ATOM 775 N N . GLU A 1 97 ? -7.373 10.368 3.678 1.00 98.38 97 GLU A N 1
ATOM 776 C CA . GLU A 1 97 ? -6.802 10.553 2.348 1.00 98.38 97 GLU A CA 1
ATOM 777 C C . GLU A 1 97 ? -7.529 9.711 1.295 1.00 98.38 97 GLU A C 1
ATOM 779 O O . GLU A 1 97 ? -7.832 8.533 1.490 1.00 98.38 97 GLU A O 1
ATOM 784 N N . SER A 1 98 ? -7.717 10.271 0.101 1.00 98.00 98 SER A N 1
ATOM 785 C CA . SER A 1 98 ? -8.190 9.499 -1.045 1.00 98.00 98 SER A CA 1
ATOM 786 C C . SER A 1 98 ? -7.172 8.422 -1.459 1.00 98.00 98 SER A C 1
ATOM 788 O O . SER A 1 98 ? -5.959 8.597 -1.290 1.00 98.00 98 SER A O 1
ATOM 790 N N . PRO A 1 99 ? -7.607 7.337 -2.130 1.00 97.75 99 PRO A N 1
ATOM 791 C CA . PRO A 1 99 ? -6.691 6.323 -2.656 1.00 97.75 99 PRO A CA 1
ATOM 792 C C . PRO A 1 99 ? -5.566 6.893 -3.532 1.00 97.75 99 PRO A C 1
ATOM 794 O O . PRO A 1 99 ? -4.433 6.407 -3.514 1.00 97.75 99 PRO A O 1
ATOM 797 N N . ARG A 1 100 ? -5.855 7.962 -4.284 1.00 97.06 100 ARG A N 1
ATOM 798 C CA . ARG A 1 100 ? -4.860 8.646 -5.116 1.00 97.06 100 ARG A CA 1
ATOM 799 C C . ARG A 1 100 ? -3.817 9.379 -4.277 1.00 97.06 100 ARG A C 1
ATOM 801 O O . ARG A 1 100 ? -2.634 9.334 -4.614 1.00 97.06 100 ARG A O 1
ATOM 808 N N . GLU A 1 101 ? -4.236 10.054 -3.211 1.00 98.00 101 GLU A N 1
ATOM 809 C CA . GLU A 1 101 ? -3.326 10.726 -2.279 1.00 98.00 101 GLU A CA 1
ATOM 810 C C . GLU A 1 101 ? -2.424 9.715 -1.577 1.00 98.00 101 GLU A C 1
ATOM 812 O O . GLU A 1 101 ? -1.207 9.901 -1.578 1.00 98.00 101 GLU A O 1
ATOM 817 N N . MET A 1 102 ? -2.974 8.583 -1.127 1.00 98.12 102 MET A N 1
ATOM 818 C CA . MET A 1 102 ? -2.180 7.480 -0.576 1.00 98.12 102 MET A CA 1
ATOM 819 C C . MET A 1 102 ? -1.137 6.964 -1.571 1.00 98.12 102 MET A C 1
ATOM 821 O O . MET A 1 102 ? 0.028 6.761 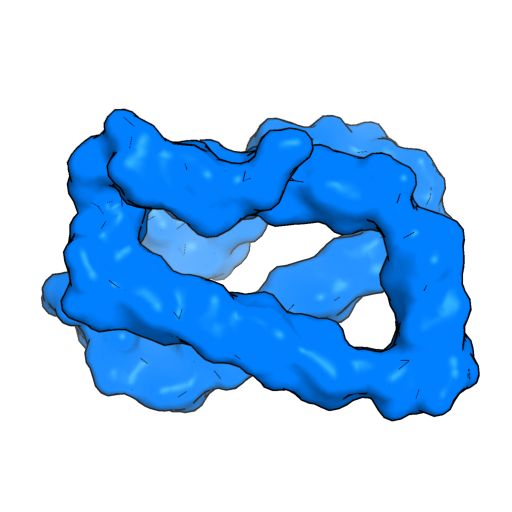-1.216 1.00 98.12 102 MET A O 1
ATOM 825 N N . GLY A 1 103 ? -1.509 6.829 -2.847 1.00 95.88 103 GLY A N 1
ATOM 826 C CA . GLY A 1 103 ? -0.561 6.467 -3.897 1.00 95.88 103 GLY A CA 1
ATOM 827 C C . GLY A 1 103 ? 0.578 7.477 -4.075 1.00 95.88 103 GLY A C 1
ATOM 828 O O . GLY A 1 103 ? 1.732 7.078 -4.246 1.00 95.88 103 GLY A O 1
ATOM 829 N N . ILE A 1 104 ? 0.285 8.777 -3.988 1.00 95.88 104 ILE A N 1
ATOM 830 C CA . ILE A 1 104 ? 1.294 9.844 -4.069 1.00 95.88 104 ILE A CA 1
ATOM 831 C C . ILE A 1 104 ? 2.212 9.825 -2.839 1.00 95.88 104 ILE A C 1
ATOM 833 O O . ILE A 1 104 ? 3.434 9.885 -3.000 1.00 95.88 104 ILE A O 1
ATOM 837 N N . ILE A 1 105 ? 1.649 9.699 -1.634 1.00 96.62 105 ILE A N 1
ATOM 838 C CA . ILE A 1 105 ? 2.401 9.635 -0.371 1.00 96.62 105 ILE A CA 1
ATOM 839 C C . ILE A 1 105 ? 3.396 8.474 -0.415 1.00 96.62 105 ILE A C 1
ATOM 841 O O . ILE A 1 105 ? 4.594 8.663 -0.194 1.00 96.62 105 ILE A O 1
ATOM 845 N N . LEU A 1 106 ? 2.937 7.275 -0.780 1.00 94.88 106 LEU A N 1
ATOM 846 C CA . LEU A 1 106 ? 3.813 6.109 -0.855 1.00 94.88 106 LEU A CA 1
ATOM 847 C C . LEU A 1 106 ? 4.869 6.251 -1.955 1.00 94.88 106 LEU A C 1
ATOM 849 O O . LEU A 1 106 ? 6.022 5.872 -1.735 1.00 94.88 106 LEU A O 1
ATOM 853 N N . LYS A 1 107 ? 4.531 6.833 -3.117 1.00 92.44 107 LYS A N 1
ATOM 854 C CA . LYS A 1 107 ? 5.524 7.125 -4.166 1.00 92.44 107 LYS A CA 1
ATOM 855 C C . LYS A 1 107 ? 6.671 7.976 -3.610 1.00 92.44 107 LYS A C 1
ATOM 857 O O . LYS A 1 107 ? 7.839 7.666 -3.865 1.00 92.44 107 LYS A O 1
ATOM 862 N N . GLN A 1 108 ? 6.348 9.010 -2.834 1.00 92.06 108 GLN A N 1
ATOM 863 C CA . GLN A 1 108 ? 7.329 9.904 -2.217 1.00 92.06 108 GLN A CA 1
ATOM 864 C C . GLN A 1 108 ? 8.162 9.193 -1.143 1.00 92.06 108 GLN A C 1
ATOM 866 O O . GLN A 1 108 ? 9.393 9.257 -1.192 1.00 92.06 108 GLN A O 1
ATOM 871 N N . LEU A 1 109 ? 7.520 8.463 -0.224 1.00 91.25 109 LEU A N 1
ATOM 872 C CA . LEU A 1 109 ? 8.199 7.732 0.854 1.00 91.25 109 LEU A CA 1
ATOM 873 C C . LEU A 1 109 ? 9.188 6.698 0.312 1.00 91.25 109 LEU A C 1
ATOM 875 O O . LEU A 1 109 ? 10.333 6.620 0.764 1.00 91.25 109 LEU A O 1
ATOM 879 N N . PHE A 1 110 ? 8.784 5.945 -0.710 1.00 88.62 110 PHE A N 1
ATOM 880 C CA . PHE A 1 110 ? 9.662 4.968 -1.345 1.00 88.62 110 PHE A CA 1
ATOM 881 C C . PHE A 1 110 ? 10.622 5.584 -2.360 1.00 88.62 110 PHE A C 1
ATOM 883 O O . PHE A 1 110 ? 11.521 4.886 -2.823 1.00 88.62 110 PHE A O 1
ATOM 890 N N . ARG A 1 111 ? 10.509 6.878 -2.685 1.00 84.38 111 ARG A N 1
ATOM 891 C CA . ARG A 1 111 ? 11.309 7.555 -3.718 1.00 84.38 111 ARG A CA 1
ATOM 892 C C . ARG A 1 111 ? 11.259 6.806 -5.053 1.00 84.38 111 ARG A C 1
ATOM 894 O O . ARG A 1 111 ? 12.308 6.453 -5.596 1.00 84.38 111 ARG A O 1
ATOM 901 N N . PHE A 1 112 ? 10.063 6.470 -5.525 1.00 77.69 112 PHE A N 1
ATOM 902 C CA . PHE A 1 112 ? 9.877 6.028 -6.908 1.00 77.69 112 PHE A CA 1
ATOM 903 C C . PHE A 1 112 ? 9.878 7.258 -7.822 1.00 77.69 112 PHE A C 1
ATOM 905 O O . PHE A 1 112 ? 9.204 8.243 -7.520 1.00 77.69 112 PHE A O 1
ATOM 912 N N . SER A 1 113 ? 10.668 7.211 -8.896 1.00 61.25 113 SER A N 1
ATOM 913 C CA . SER A 1 113 ? 10.728 8.238 -9.948 1.00 61.25 113 SER A CA 1
ATOM 914 C C . SER A 1 113 ? 9.481 8.195 -10.819 1.00 61.25 113 SER A C 1
ATOM 916 O O . SER A 1 113 ? 9.124 7.076 -11.236 1.00 61.25 113 SER A O 1
#

Organism: Oenococcus oeni (strain ATCC BAA-331 / PSU-1) (NCBI:txid203123)

Radius of gyration: 13.38 Å; chains: 1; bounding box: 33×24×35 Å